Protein AF-K1SN91-F1 (afdb_monomer_lite)

Radius of gyration: 32.31 Å; chains: 1; bounding box: 59×50×78 Å

Secondary structure (DSSP, 8-state):
--TTHHHHHHHHTT-S----TTS-S-PPPHHHHHHHHHHHHHHH--SHHHHHHHHHHHHHHHHHHHHHHHHHHHTS-SS-TT-TT------TT--HHHHHHHHHHHT--HHHHT-SGGGTTTT---HHHHHHHHHS-HHHHHHHIIIIIS---HHHHHHHTT--HHHHH-

Foldseek 3Di:
DPPPPVVVVLVVVVQADPDDPPDDDDDDDSVRRVVSSLVVLVVPDDDPVSVVVSVVVVVVVVVVVVVVVVVVVVPDDPDDPPCPDPPPDQDPPHALVNVQVVCVVVVNCQCVVQLDLQSVLVVDPDPVSSVVSNPDDSVVSLLCSCCPRRVDDLCRSCVVVVHDSVVSVD

Structure (mmCIF, N/CA/C/O backbone):
data_AF-K1SN91-F1
#
_entry.id   AF-K1SN91-F1
#
loop_
_atom_site.group_PDB
_atom_site.id
_atom_site.type_symbol
_atom_site.label_atom_id
_atom_site.label_alt_id
_atom_site.label_comp_id
_atom_site.label_asym_id
_atom_site.label_entity_id
_atom_site.label_seq_id
_atom_site.pdbx_PDB_ins_code
_atom_site.Cartn_x
_atom_site.Cartn_y
_atom_site.Cartn_z
_atom_site.occupancy
_atom_site.B_iso_or_equiv
_atom_site.auth_seq_id
_atom_site.auth_comp_id
_atom_site.auth_asym_id
_atom_site.auth_atom_id
_atom_site.pdbx_PDB_model_num
ATOM 1 N N . MET A 1 1 ? -24.698 15.654 17.262 1.00 47.81 1 MET A N 1
ATOM 2 C CA . MET A 1 1 ? -24.365 16.584 18.360 1.00 47.81 1 MET A CA 1
ATOM 3 C C . MET A 1 1 ? -22.860 16.800 18.407 1.00 47.81 1 MET A C 1
ATOM 5 O O . MET A 1 1 ? -22.128 15.836 18.195 1.00 47.81 1 MET A O 1
ATOM 9 N N . PRO A 1 2 ? -22.393 18.034 18.638 1.00 61.84 2 PRO A N 1
ATOM 10 C CA . PRO A 1 2 ? -20.994 18.330 18.920 1.00 61.84 2 PRO A CA 1
ATOM 11 C C . PRO A 1 2 ? -20.442 17.502 20.088 1.00 61.84 2 PRO A C 1
ATOM 13 O O . PRO A 1 2 ? -21.134 17.185 21.056 1.00 61.84 2 PRO A O 1
ATOM 16 N N . LYS A 1 3 ? -19.169 17.121 19.981 1.00 65.31 3 LYS A N 1
ATOM 17 C CA . LYS A 1 3 ? -18.479 16.285 20.969 1.00 65.31 3 LYS A CA 1
ATOM 18 C C . LYS A 1 3 ? -18.480 16.996 22.336 1.00 65.31 3 LYS A C 1
ATOM 20 O O . LYS A 1 3 ? -18.028 18.133 22.427 1.00 65.31 3 LYS A O 1
ATOM 25 N N . TYR A 1 4 ? -18.949 16.312 23.384 1.00 69.50 4 TYR A N 1
ATOM 26 C CA . TYR A 1 4 ? -18.938 16.770 24.787 1.00 69.50 4 TYR A CA 1
ATOM 27 C C . TYR A 1 4 ? -19.899 17.915 25.174 1.00 69.50 4 TYR A C 1
ATOM 29 O O . TYR A 1 4 ? -19.669 18.578 26.187 1.00 69.50 4 TYR A O 1
ATOM 37 N N . GLU A 1 5 ? -20.992 18.154 24.445 1.00 75.62 5 GLU A N 1
ATOM 38 C CA . GLU A 1 5 ? -21.991 19.161 24.859 1.00 75.62 5 GLU A CA 1
ATOM 39 C C . GLU A 1 5 ? -22.615 18.891 26.232 1.00 75.62 5 GLU A C 1
ATOM 41 O O . GLU A 1 5 ? -22.854 19.828 26.993 1.00 75.62 5 GLU A O 1
ATOM 46 N N . GLU A 1 6 ? -22.791 17.624 26.601 1.00 75.50 6 GLU A N 1
ATOM 47 C CA . GLU A 1 6 ? -23.278 17.234 27.928 1.00 75.50 6 GLU A CA 1
ATOM 48 C C . GLU A 1 6 ? -22.402 17.755 29.075 1.00 75.50 6 GLU A C 1
ATOM 50 O O . GLU A 1 6 ? -22.922 18.147 30.111 1.00 75.50 6 GLU A O 1
ATOM 55 N N . LEU A 1 7 ? -21.083 17.882 28.878 1.00 74.69 7 LEU A N 1
ATOM 56 C CA . LEU A 1 7 ? -20.188 18.442 29.896 1.00 74.69 7 LEU A CA 1
ATOM 57 C C . LEU A 1 7 ? -20.434 19.937 30.130 1.00 74.69 7 LEU A C 1
ATOM 59 O O . LEU A 1 7 ? -20.126 20.446 31.208 1.00 74.69 7 LEU A O 1
ATOM 63 N N . LYS A 1 8 ? -20.969 20.656 29.133 1.00 77.31 8 LYS A N 1
ATOM 64 C CA . LYS A 1 8 ? -21.402 22.049 29.304 1.00 77.31 8 LYS A CA 1
ATOM 65 C C . LYS A 1 8 ? -22.712 22.109 30.090 1.00 77.31 8 LYS A C 1
ATOM 67 O O . LYS A 1 8 ? -22.863 22.990 30.929 1.00 77.31 8 LYS A O 1
ATOM 72 N N . ALA A 1 9 ? -23.632 21.173 29.846 1.00 77.94 9 ALA A N 1
ATOM 73 C CA . ALA A 1 9 ? -24.880 21.062 30.601 1.00 77.94 9 ALA A CA 1
ATOM 74 C C . ALA A 1 9 ? -24.624 20.693 32.073 1.00 77.94 9 ALA A C 1
ATOM 76 O O . ALA A 1 9 ? -25.133 21.368 32.963 1.00 77.94 9 ALA A O 1
ATOM 77 N N . PHE A 1 10 ? -23.749 19.716 32.334 1.00 80.25 10 PHE A N 1
ATOM 78 C CA . PHE A 1 10 ? -23.357 19.326 33.690 1.00 80.25 10 PHE A CA 1
ATOM 79 C C . PHE A 1 10 ? -22.648 20.453 34.453 1.00 80.25 10 PHE A C 1
ATOM 81 O O . PHE A 1 10 ? -22.884 20.621 35.647 1.00 80.25 10 PHE A O 1
ATOM 88 N N . ARG A 1 11 ? -21.835 21.275 33.772 1.00 78.56 11 ARG A N 1
ATOM 89 C CA . ARG A 1 11 ? -21.249 22.485 34.374 1.00 78.56 11 ARG A CA 1
ATOM 90 C C . ARG A 1 11 ? -22.304 23.527 34.740 1.00 78.56 11 ARG A C 1
ATOM 92 O O . ARG A 1 11 ? -22.287 24.019 35.858 1.00 78.56 11 ARG A O 1
ATOM 99 N N . LYS A 1 12 ? -23.273 23.800 33.858 1.00 78.94 12 LYS A N 1
ATOM 100 C CA . LYS A 1 12 ? -24.391 24.719 34.160 1.00 78.94 12 LYS A CA 1
ATOM 101 C C . LYS A 1 12 ? -25.235 24.272 35.358 1.00 78.94 12 LYS A C 1
ATOM 103 O O . LYS A 1 12 ? -25.822 25.111 36.027 1.00 78.94 12 LYS A O 1
ATOM 108 N N . GLN A 1 13 ? -25.308 22.967 35.603 1.00 75.06 13 GLN A N 1
ATOM 109 C CA . GLN A 1 13 ? -26.038 22.366 36.721 1.00 75.06 13 GLN A CA 1
ATOM 110 C C . GLN A 1 13 ? -25.167 22.170 37.979 1.00 75.06 13 GLN A C 1
ATOM 112 O O . GLN A 1 13 ? -25.615 21.533 38.924 1.00 75.06 13 GLN A O 1
ATOM 117 N N . ASN A 1 14 ? -23.934 22.698 38.015 1.00 77.06 14 ASN A N 1
ATOM 118 C CA . ASN A 1 14 ? -22.977 22.550 39.125 1.00 77.06 14 ASN A CA 1
ATOM 119 C C . ASN A 1 14 ? -22.635 21.089 39.496 1.00 77.06 14 ASN A C 1
ATOM 121 O O . ASN A 1 14 ? -22.180 20.801 40.602 1.00 77.06 14 ASN A O 1
ATOM 125 N N . LEU A 1 15 ? -22.809 20.151 38.561 1.00 75.00 15 LEU A N 1
ATOM 126 C CA . LEU A 1 15 ? -22.544 18.724 38.777 1.00 75.00 15 LEU A CA 1
ATOM 127 C C . LEU A 1 15 ? -21.059 18.377 38.650 1.00 75.00 15 LEU A C 1
ATOM 129 O O . LEU A 1 15 ? -20.622 17.344 39.148 1.00 75.00 15 LEU A O 1
ATOM 133 N N . ILE A 1 16 ? -20.256 19.238 38.027 1.00 75.75 16 ILE A N 1
ATOM 134 C CA . ILE A 1 16 ? -18.813 19.050 37.838 1.00 75.75 16 ILE A CA 1
ATOM 135 C C . ILE A 1 16 ? -18.095 20.261 38.442 1.00 75.75 16 ILE A C 1
ATOM 137 O O . ILE A 1 16 ? -18.557 21.380 38.221 1.00 75.75 16 ILE A O 1
ATOM 141 N N . PRO A 1 17 ? -16.982 20.077 39.178 1.00 69.06 17 PRO A N 1
ATOM 142 C CA . PRO A 1 17 ? -16.182 21.198 39.659 1.00 69.06 17 PRO A CA 1
ATOM 143 C C . PRO A 1 17 ? -15.699 22.066 38.489 1.00 69.06 17 PRO A C 1
ATOM 145 O O . PRO A 1 17 ? -15.159 21.543 37.510 1.00 69.06 17 PRO A O 1
ATOM 148 N N . GLU A 1 18 ? -15.860 23.387 38.585 1.00 61.75 18 GLU A N 1
ATOM 149 C CA . GLU A 1 18 ? -15.156 24.309 37.694 1.00 61.75 18 GLU A CA 1
ATOM 150 C C . GLU A 1 18 ? -13.677 24.310 38.084 1.00 61.75 18 GLU A C 1
ATOM 152 O O . GLU A 1 18 ? -13.265 24.945 39.052 1.00 61.75 18 GLU A O 1
ATOM 157 N N . TYR A 1 19 ? -12.864 23.555 37.346 1.00 56.38 19 TYR A N 1
ATOM 158 C CA . TYR A 1 19 ? -11.421 23.741 37.398 1.00 56.38 19 TYR A CA 1
ATOM 159 C C . TYR A 1 19 ? -11.107 25.072 36.711 1.00 56.38 19 TYR A C 1
ATOM 161 O O . TYR A 1 19 ? -11.210 25.186 35.490 1.00 56.38 19 TYR A O 1
ATOM 169 N N . ASN A 1 20 ? -10.769 26.086 37.506 1.00 49.50 20 ASN A N 1
ATOM 170 C CA . ASN A 1 20 ? -10.165 27.310 36.999 1.00 49.50 20 ASN A CA 1
ATOM 171 C C . ASN A 1 20 ? -8.761 26.965 36.489 1.00 49.50 20 ASN A C 1
ATOM 173 O O . ASN A 1 20 ? -7.942 26.453 37.250 1.00 49.50 20 ASN A O 1
ATOM 177 N N . ASP A 1 21 ? -8.480 27.272 35.222 1.00 49.91 21 ASP A N 1
ATOM 178 C CA . ASP A 1 21 ? -7.223 26.983 34.504 1.00 49.91 21 ASP A CA 1
ATOM 179 C C . ASP A 1 21 ? -5.944 27.578 35.147 1.00 49.91 21 ASP A C 1
ATOM 181 O O . ASP A 1 21 ? -4.856 27.463 34.586 1.00 49.91 21 ASP A O 1
ATOM 185 N N . SER A 1 22 ? -6.030 28.241 36.306 1.00 47.06 22 SER A N 1
ATOM 186 C CA . SER A 1 22 ? -4.946 29.054 36.862 1.00 47.06 22 SER A CA 1
ATOM 187 C C . SER A 1 22 ? -4.186 28.463 38.052 1.00 47.06 22 SER A C 1
ATOM 189 O O . SER A 1 22 ? -3.159 29.032 38.415 1.00 47.06 22 SER A O 1
ATOM 191 N N . SER A 1 23 ? -4.604 27.349 38.665 1.00 48.56 23 SER A N 1
ATOM 192 C CA . SER A 1 23 ? -3.809 26.720 39.733 1.00 48.56 23 SER A CA 1
ATOM 193 C C . SER A 1 23 ? -4.327 25.334 40.118 1.00 48.56 23 SER A C 1
ATOM 195 O O . SER A 1 23 ? -5.512 25.170 40.395 1.00 48.56 23 SER A O 1
ATOM 197 N N . SER A 1 24 ? -3.399 24.386 40.256 1.00 41.19 24 SER A N 1
ATOM 198 C CA . SER A 1 24 ? -3.520 23.042 40.841 1.00 41.19 24 SER A CA 1
ATOM 199 C C . SER A 1 24 ? -3.699 21.854 39.891 1.00 41.19 24 SER A C 1
ATOM 201 O O . SER A 1 24 ? -4.314 21.889 38.829 1.00 41.19 24 SER A O 1
ATOM 203 N N . GLU A 1 25 ? -3.025 20.798 40.318 1.00 48.88 25 GLU A N 1
ATOM 204 C CA . GLU A 1 25 ? -2.638 19.601 39.605 1.00 48.88 25 GLU A CA 1
ATOM 205 C C . GLU A 1 25 ? -3.844 18.741 39.199 1.00 48.88 25 GLU A C 1
ATOM 207 O O . GLU A 1 25 ? -4.758 18.495 39.984 1.00 48.88 25 GLU A O 1
ATOM 212 N N . LYS A 1 26 ? -3.772 18.214 37.969 1.00 57.03 26 LYS A N 1
ATOM 213 C CA . LYS A 1 26 ? -4.647 17.182 37.387 1.00 57.03 26 LYS A CA 1
ATOM 214 C C . LYS A 1 26 ? -6.052 17.662 36.982 1.00 57.03 26 LYS A C 1
ATOM 216 O O . LYS A 1 26 ? -7.036 17.522 37.700 1.00 57.03 26 LYS A O 1
ATOM 221 N N . THR A 1 27 ? -6.158 18.133 35.742 1.00 66.44 27 THR A N 1
ATOM 222 C CA . THR A 1 27 ? -7.441 18.269 35.042 1.00 66.44 27 THR A CA 1
ATOM 223 C C . THR A 1 27 ? -8.122 16.895 34.950 1.00 66.44 27 THR A C 1
ATOM 225 O O . THR A 1 27 ? -7.550 15.946 34.410 1.00 66.44 27 THR A O 1
ATOM 228 N N . MET A 1 28 ? -9.332 16.752 35.508 1.00 68.62 28 MET A N 1
ATOM 229 C CA . MET A 1 28 ? -10.086 15.489 35.430 1.00 68.62 28 MET A CA 1
ATOM 230 C C . MET A 1 28 ? -10.320 15.092 33.970 1.00 68.62 28 MET A C 1
ATOM 232 O O . MET A 1 28 ? -10.726 15.915 33.141 1.00 68.62 28 MET A O 1
ATOM 236 N N . LEU A 1 29 ? -10.129 13.809 33.652 1.00 79.75 29 LEU A N 1
ATOM 237 C CA . LEU A 1 29 ? -10.450 13.298 32.323 1.00 79.75 29 LEU A CA 1
ATOM 238 C C . LEU A 1 29 ? -11.956 13.441 32.070 1.00 79.75 29 LEU A C 1
ATOM 240 O O . LEU A 1 29 ? -12.778 13.213 32.957 1.00 79.75 29 LEU A O 1
ATOM 244 N N . HIS A 1 30 ? -12.356 13.738 30.830 1.00 79.94 30 HIS A N 1
ATOM 245 C CA . HIS A 1 30 ? -13.775 13.882 30.468 1.00 79.94 30 HIS A CA 1
ATOM 246 C C . HIS A 1 30 ? -14.638 12.665 30.845 1.00 79.94 30 HIS A C 1
ATOM 248 O O . HIS A 1 30 ? -15.826 12.818 31.117 1.00 79.94 30 HIS A O 1
ATOM 254 N N . ARG A 1 31 ? -14.052 11.461 30.885 1.00 79.88 31 ARG A N 1
ATOM 255 C CA . ARG A 1 31 ? -14.726 10.239 31.345 1.00 79.88 31 ARG A CA 1
ATOM 256 C C . ARG A 1 31 ? -15.023 10.272 32.845 1.00 79.88 31 ARG A C 1
ATOM 258 O O . ARG A 1 31 ? -16.128 9.925 33.244 1.00 79.88 31 ARG A O 1
ATOM 265 N N . GLU A 1 32 ? -14.054 10.692 33.648 1.00 80.81 32 GLU A N 1
ATOM 266 C CA . GLU A 1 32 ? -14.180 10.783 35.106 1.00 80.81 32 GLU A CA 1
ATOM 267 C C . GLU A 1 32 ? -15.168 11.886 35.488 1.00 80.81 32 GLU A C 1
ATOM 269 O O . GLU A 1 32 ? -16.037 11.673 36.326 1.00 80.81 32 GLU A O 1
ATOM 274 N N . ALA A 1 33 ? -15.108 13.029 34.799 1.00 81.75 33 ALA A N 1
ATOM 275 C CA . ALA A 1 33 ? -16.047 14.129 34.995 1.00 81.75 33 ALA A CA 1
ATOM 276 C C . ALA A 1 33 ? -17.501 13.730 34.670 1.00 81.75 33 ALA A C 1
ATOM 278 O O . ALA A 1 33 ? -18.420 14.126 35.383 1.00 81.75 33 ALA A O 1
ATOM 279 N N . ARG A 1 34 ? -17.721 12.911 33.627 1.00 81.62 34 ARG A N 1
ATOM 280 C CA . ARG A 1 34 ? -19.047 12.345 33.310 1.00 81.62 34 ARG A CA 1
ATOM 281 C C . ARG A 1 34 ? -19.531 11.375 34.386 1.00 81.62 34 ARG A C 1
ATOM 283 O O . ARG A 1 34 ? -20.670 11.494 34.814 1.00 81.62 34 ARG A O 1
ATOM 290 N N . ALA A 1 35 ? -18.678 10.449 34.827 1.00 83.75 35 ALA A N 1
ATOM 291 C CA . ALA A 1 35 ? -19.037 9.484 35.868 1.00 83.75 35 ALA A CA 1
ATOM 292 C C . ALA A 1 35 ? -19.404 10.186 37.186 1.00 83.75 35 ALA A C 1
ATOM 294 O O . ALA A 1 35 ? -20.411 9.856 37.803 1.00 83.75 35 ALA A O 1
ATOM 295 N N . LEU A 1 36 ? -18.639 11.215 37.564 1.00 84.25 36 LEU A N 1
ATOM 296 C CA . LEU A 1 36 ? -18.916 12.033 38.742 1.00 84.25 36 LEU A CA 1
ATOM 297 C C . LEU A 1 36 ? -20.254 12.781 38.627 1.00 84.25 36 LEU A C 1
ATOM 299 O O . LEU A 1 36 ? -21.014 12.826 39.590 1.00 84.25 36 LEU A O 1
ATOM 303 N N . ALA A 1 37 ? -20.546 13.367 37.462 1.00 84.44 37 ALA A N 1
ATOM 304 C CA . ALA A 1 37 ? -21.798 14.088 37.240 1.00 84.44 37 ALA A CA 1
ATOM 305 C C . ALA A 1 37 ? -23.024 13.171 37.356 1.00 84.44 37 ALA A C 1
ATOM 307 O O . ALA A 1 37 ? -24.023 13.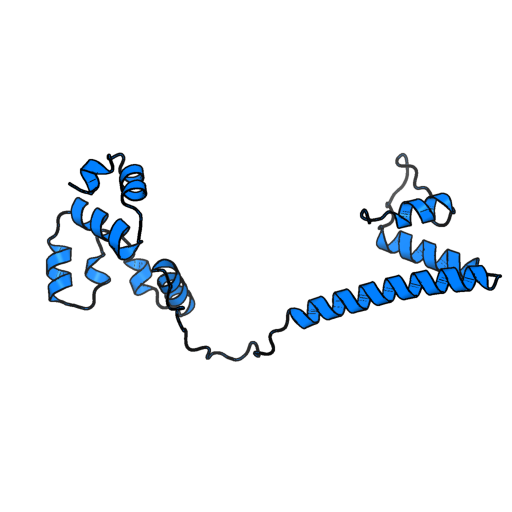570 37.945 1.00 84.44 37 ALA A O 1
ATOM 308 N N . ILE A 1 38 ? -22.934 11.945 36.831 1.00 84.94 38 ILE A N 1
ATOM 309 C CA . ILE A 1 38 ? -24.012 10.950 36.909 1.00 84.94 38 ILE A CA 1
ATOM 310 C C . ILE A 1 38 ? -24.206 10.476 38.354 1.00 84.94 38 ILE A C 1
ATOM 312 O O . ILE A 1 38 ? -25.330 10.512 38.840 1.00 84.94 38 ILE A O 1
ATOM 316 N N . SER A 1 39 ? -23.121 10.168 39.077 1.00 85.50 39 SER A N 1
ATOM 317 C CA . SER A 1 39 ? -23.178 9.822 40.511 1.00 85.50 39 SER A CA 1
ATOM 318 C C . SER A 1 39 ? -23.853 10.921 41.338 1.00 85.50 39 SER A C 1
ATOM 320 O O . SER A 1 39 ? -24.678 10.648 42.201 1.00 85.50 39 SER A O 1
ATOM 322 N N . ARG A 1 40 ? -23.550 12.193 41.051 1.00 85.31 40 ARG A N 1
ATOM 323 C CA . ARG A 1 40 ? -24.178 13.329 41.742 1.00 85.31 40 ARG A CA 1
ATOM 324 C C . ARG A 1 40 ? -25.649 13.502 41.382 1.00 85.31 40 ARG A C 1
ATOM 326 O O . ARG A 1 40 ? -26.432 13.850 42.259 1.00 85.31 40 ARG A O 1
ATOM 333 N N . LEU A 1 41 ? -26.025 13.267 40.123 1.00 84.50 41 LEU A N 1
ATOM 334 C CA . LEU A 1 41 ? -27.428 13.276 39.702 1.00 84.50 41 LEU A CA 1
ATOM 335 C C . LEU A 1 41 ? -28.230 12.198 40.439 1.00 84.50 41 LEU A C 1
ATOM 337 O O . LEU A 1 41 ? -29.314 12.498 40.932 1.00 84.50 41 LEU A O 1
ATOM 341 N N . GLU A 1 42 ? -27.671 10.996 40.580 1.00 84.94 42 GLU A N 1
ATOM 342 C CA . GLU A 1 42 ? -28.261 9.893 41.348 1.00 84.94 42 GLU A CA 1
ATOM 343 C C . GLU A 1 42 ? -28.418 10.240 42.830 1.00 84.94 42 GLU A C 1
ATOM 345 O O . GLU A 1 42 ? -29.491 10.059 43.396 1.00 84.94 42 GLU A O 1
ATOM 350 N N . GLU A 1 43 ? -27.373 10.793 43.450 1.00 83.94 43 GLU A N 1
ATOM 351 C CA . GLU A 1 43 ? -27.398 11.215 44.855 1.00 83.94 43 GLU A CA 1
ATOM 352 C C . GLU A 1 43 ? -28.370 12.382 45.116 1.00 83.94 43 GLU A C 1
ATOM 354 O O . GLU A 1 43 ? -28.925 12.496 46.213 1.00 83.94 43 GLU A O 1
ATOM 359 N N . SER A 1 44 ? -28.580 13.263 44.130 1.00 81.69 44 SER A N 1
ATOM 360 C CA . SER A 1 44 ? -29.501 14.401 44.246 1.00 81.69 44 SER A CA 1
ATOM 361 C C . SER A 1 44 ? -30.959 14.067 43.941 1.00 81.69 44 SER A C 1
ATOM 363 O O . SER A 1 44 ? -31.831 14.834 44.346 1.00 81.69 44 SER A O 1
ATOM 365 N N . ALA A 1 45 ? -31.231 12.955 43.251 1.00 83.44 45 ALA A N 1
ATOM 366 C CA . ALA A 1 45 ? -32.576 12.606 42.815 1.00 83.44 45 ALA A CA 1
ATOM 367 C C . ALA A 1 45 ? -33.477 12.292 44.020 1.00 83.44 45 ALA A C 1
ATOM 369 O O . ALA A 1 45 ? -33.226 11.370 44.799 1.00 83.44 45 ALA A O 1
ATOM 370 N N . ARG A 1 46 ? -34.543 13.078 44.184 1.00 82.31 46 ARG A N 1
ATOM 371 C CA . ARG A 1 46 ? -35.566 12.904 45.230 1.00 82.31 46 ARG A CA 1
ATOM 372 C C . ARG A 1 46 ? -36.989 12.882 44.682 1.00 82.31 46 ARG A C 1
ATOM 374 O O . ARG A 1 46 ? -37.900 12.511 45.418 1.00 82.31 46 ARG A O 1
ATOM 381 N N . THR A 1 47 ? -37.184 13.266 43.424 1.00 87.44 47 THR A N 1
ATOM 382 C CA . THR A 1 47 ? -38.486 13.311 42.745 1.00 87.44 47 THR A CA 1
ATOM 383 C C . THR A 1 47 ? -38.555 12.313 41.588 1.00 87.44 47 THR A C 1
ATOM 385 O O . THR A 1 47 ? -37.534 11.946 41.008 1.00 87.44 47 THR A O 1
ATOM 388 N N . GLU A 1 48 ? -39.763 11.874 41.222 1.00 85.56 48 GLU A N 1
ATOM 389 C CA . GLU A 1 48 ? -39.973 10.929 40.110 1.00 85.56 48 GLU A CA 1
ATOM 390 C C . GLU A 1 48 ? -39.433 11.467 38.772 1.00 85.56 48 GLU A C 1
ATOM 392 O O . GLU A 1 48 ? -38.871 10.712 37.978 1.00 85.56 48 GLU A O 1
ATOM 397 N N . GLU A 1 49 ? -39.526 12.781 38.547 1.00 83.81 49 GLU A N 1
ATOM 398 C CA . GLU A 1 49 ? -38.990 13.441 37.350 1.00 83.81 49 GLU A CA 1
ATOM 399 C C . GLU A 1 49 ? -37.453 13.397 37.297 1.00 83.81 49 GLU A C 1
ATOM 401 O O . GLU A 1 49 ? -36.865 13.163 36.238 1.00 83.81 49 GLU A O 1
ATOM 406 N N . GLU A 1 50 ? -36.784 13.569 38.440 1.00 82.38 50 GLU A N 1
ATOM 407 C CA . GLU A 1 50 ? -35.324 13.461 38.537 1.00 82.38 50 GLU A CA 1
ATOM 408 C C . GLU A 1 50 ? -34.854 12.024 38.295 1.00 82.38 50 GLU A C 1
ATOM 410 O O . GLU A 1 50 ? -33.872 11.817 37.579 1.00 82.38 50 GLU A O 1
ATOM 415 N N . PHE A 1 51 ? -35.585 11.026 38.804 1.00 84.06 51 PHE A N 1
ATOM 416 C CA . PHE A 1 51 ? -35.303 9.619 38.513 1.00 84.06 51 PHE A CA 1
ATOM 417 C C . PHE A 1 51 ? -35.473 9.292 37.026 1.00 84.06 51 PHE A C 1
ATOM 419 O O . PHE A 1 51 ? -34.615 8.622 36.451 1.00 84.06 51 PHE A O 1
ATOM 426 N N . ALA A 1 52 ? -36.515 9.809 36.368 1.00 86.75 52 ALA A N 1
ATOM 427 C CA . ALA A 1 52 ? -36.695 9.634 34.926 1.00 86.75 52 ALA A CA 1
ATOM 428 C C . ALA A 1 52 ? -35.528 10.241 34.121 1.00 86.75 52 ALA A C 1
ATOM 430 O O . ALA A 1 52 ? -35.059 9.652 33.143 1.00 86.75 52 ALA A O 1
ATOM 431 N N . ASN A 1 53 ? -35.006 11.391 34.559 1.00 86.12 53 ASN A N 1
ATOM 432 C CA . ASN A 1 53 ? -33.832 12.009 33.947 1.00 86.12 53 ASN A CA 1
ATOM 433 C C . ASN A 1 53 ? -32.575 11.138 34.120 1.00 86.12 53 ASN A C 1
ATOM 435 O O . ASN A 1 53 ? -31.860 10.911 33.142 1.00 86.12 53 ASN A O 1
ATOM 439 N N . VAL A 1 54 ? -32.332 10.599 35.321 1.00 86.25 54 VAL A N 1
ATOM 440 C CA . VAL A 1 54 ? -31.218 9.670 35.590 1.00 86.25 54 VAL A CA 1
ATOM 441 C C . VAL A 1 54 ? -31.296 8.435 34.686 1.00 86.25 54 VAL A C 1
ATOM 443 O O . VAL A 1 54 ? -30.305 8.099 34.038 1.00 86.25 54 VAL A O 1
ATOM 446 N N . ILE A 1 55 ? -32.473 7.810 34.567 1.00 86.81 55 ILE A N 1
ATOM 447 C CA . ILE A 1 55 ? -32.688 6.642 33.694 1.00 86.81 55 ILE A CA 1
ATOM 448 C C . ILE A 1 55 ? -32.339 6.985 32.240 1.00 86.81 55 ILE A C 1
ATOM 450 O O . ILE A 1 55 ? -31.564 6.273 31.609 1.00 86.81 55 ILE A O 1
ATOM 454 N N . SER A 1 56 ? -32.787 8.142 31.739 1.00 88.75 56 SER A N 1
ATOM 455 C CA . SER A 1 56 ? -32.488 8.568 30.364 1.00 88.75 56 SER A CA 1
ATOM 456 C C . SER A 1 56 ? -30.988 8.746 30.075 1.00 88.75 56 SER A C 1
ATOM 458 O O . SER A 1 56 ? -30.555 8.654 28.922 1.00 88.75 56 SER A O 1
ATOM 460 N N . TRP A 1 57 ? -30.180 9.042 31.099 1.00 86.31 57 TRP A N 1
ATOM 461 C CA . TRP A 1 57 ? -28.724 9.123 30.976 1.00 86.31 57 TRP A CA 1
ATOM 462 C C . TRP A 1 57 ? -28.076 7.743 30.949 1.00 86.31 57 TRP A C 1
ATOM 464 O O . TRP A 1 57 ? -27.138 7.542 30.174 1.00 86.31 57 TRP A O 1
ATOM 474 N N . TRP A 1 58 ? -28.585 6.807 31.748 1.00 87.62 58 TRP A N 1
ATOM 475 C CA . TRP A 1 58 ? -28.145 5.415 31.732 1.00 87.62 58 TRP A CA 1
ATOM 476 C C . TRP A 1 58 ? -28.460 4.727 30.409 1.00 87.62 58 TRP A C 1
ATOM 478 O O . TRP A 1 58 ? -27.544 4.157 29.820 1.00 87.62 58 TRP A O 1
ATOM 488 N N . ASP A 1 59 ? -29.674 4.893 29.881 1.00 90.38 59 ASP A N 1
ATOM 489 C CA . ASP A 1 59 ? -30.071 4.341 28.578 1.00 90.38 59 ASP A CA 1
ATOM 490 C C . ASP A 1 59 ? -29.121 4.816 27.466 1.00 90.38 59 ASP A C 1
ATOM 492 O O . ASP A 1 59 ? -28.591 4.027 26.688 1.00 90.38 59 ASP A O 1
ATOM 496 N N . LYS A 1 60 ? -28.776 6.112 27.455 1.00 87.12 60 LYS A N 1
ATOM 497 C CA . LYS A 1 60 ? -27.804 6.666 26.495 1.00 87.12 60 LYS A CA 1
ATOM 498 C C . LYS A 1 60 ? -26.400 6.083 26.647 1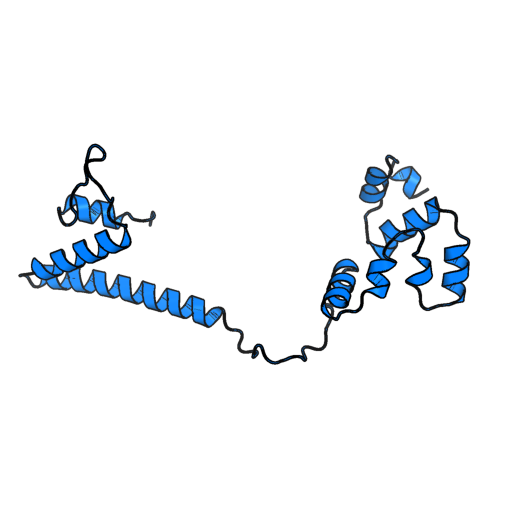.00 87.12 60 LYS A C 1
ATOM 500 O O . LYS A 1 60 ? -25.652 6.018 25.664 1.00 87.12 60 LYS A O 1
ATOM 505 N N . LEU A 1 61 ? -25.965 5.771 27.867 1.00 85.44 61 LEU A N 1
ATOM 506 C CA . LEU A 1 61 ? -24.663 5.142 28.088 1.00 85.44 61 LEU A CA 1
ATOM 507 C C . LEU A 1 61 ? -24.666 3.687 27.627 1.00 85.44 61 LEU A C 1
ATOM 509 O O . LEU A 1 61 ? -23.661 3.248 27.057 1.00 85.44 61 LEU A O 1
ATOM 513 N N . ASP A 1 62 ? -25.778 2.988 27.829 1.00 88.25 62 ASP A N 1
ATOM 514 C CA . ASP A 1 62 ? -25.948 1.602 27.416 1.00 88.25 62 ASP A CA 1
ATOM 515 C C . ASP A 1 62 ? -26.034 1.479 25.888 1.00 88.25 62 ASP A C 1
ATOM 517 O O . ASP A 1 62 ? -25.230 0.761 25.298 1.00 88.25 62 ASP A O 1
ATOM 521 N N . ASP A 1 63 ? -26.805 2.334 25.209 1.00 87.62 63 ASP A N 1
ATOM 522 C CA . ASP A 1 63 ? -26.823 2.436 23.737 1.00 87.62 63 ASP A CA 1
ATOM 523 C C . ASP A 1 63 ? -25.411 2.634 23.152 1.00 87.62 63 ASP A C 1
ATOM 525 O O . ASP A 1 63 ? -25.015 2.071 22.123 1.00 87.62 63 ASP A O 1
ATOM 529 N N . ASN A 1 64 ? -24.598 3.466 23.813 1.00 85.25 64 ASN A N 1
ATOM 530 C CA . ASN A 1 64 ? -23.217 3.715 23.409 1.00 85.25 64 ASN A CA 1
ATOM 531 C C . ASN A 1 64 ? -22.287 2.533 23.690 1.00 85.25 64 ASN A C 1
ATOM 533 O O . ASN A 1 64 ? -21.260 2.388 23.014 1.00 85.25 64 ASN A O 1
ATOM 537 N N . ARG A 1 65 ? -22.589 1.723 24.703 1.00 85.94 65 ARG A N 1
ATOM 538 C CA . ARG A 1 65 ? -21.892 0.473 24.983 1.00 85.94 65 ARG A CA 1
ATOM 539 C C . ARG A 1 65 ? -22.249 -0.565 23.922 1.00 85.94 65 ARG A C 1
ATOM 541 O O . ARG A 1 65 ? -21.324 -1.023 23.255 1.00 85.94 65 ARG A O 1
ATOM 548 N N . GLU A 1 66 ? -23.530 -0.817 23.676 1.00 84.69 66 GLU A N 1
ATOM 549 C CA . GLU A 1 66 ? -23.999 -1.753 22.649 1.00 84.69 66 GLU A CA 1
ATOM 550 C C . GLU A 1 66 ? -23.468 -1.388 21.261 1.00 84.69 66 GLU A C 1
ATOM 552 O O . GLU A 1 66 ? -23.003 -2.238 20.506 1.00 84.69 66 GLU A O 1
ATOM 557 N N . ARG A 1 67 ? -23.457 -0.098 20.904 1.00 82.69 67 ARG A N 1
ATOM 558 C CA . ARG A 1 67 ? -22.874 0.356 19.635 1.00 82.69 67 ARG A CA 1
ATOM 559 C C . ARG A 1 67 ? -21.382 0.026 19.538 1.00 82.69 67 ARG A C 1
ATOM 561 O O . ARG A 1 67 ? -20.919 -0.354 18.466 1.00 82.69 67 ARG A O 1
ATOM 568 N N . ARG A 1 68 ? -20.609 0.210 20.616 1.00 80.94 68 ARG A N 1
ATOM 569 C CA . ARG A 1 68 ? -19.179 -0.147 20.623 1.00 80.94 68 ARG A CA 1
ATOM 570 C C . ARG A 1 68 ? -18.998 -1.652 20.486 1.00 80.94 68 ARG A C 1
ATOM 572 O O . ARG A 1 68 ? -18.170 -2.064 19.685 1.00 80.94 68 ARG A O 1
ATOM 579 N N . GLU A 1 69 ? -19.782 -2.435 21.219 1.00 79.25 69 GLU A N 1
ATOM 580 C CA . GLU A 1 69 ? -19.766 -3.899 21.148 1.00 79.25 69 GLU A CA 1
ATOM 581 C C . GLU A 1 69 ? -20.090 -4.372 19.724 1.00 79.25 69 GLU A C 1
ATOM 583 O O . GLU A 1 69 ? -19.268 -5.061 19.127 1.00 79.25 69 GLU A O 1
ATOM 588 N N . ARG A 1 70 ? -21.146 -3.843 19.090 1.00 78.00 70 ARG A N 1
ATOM 589 C CA . ARG A 1 70 ? -21.457 -4.122 17.677 1.00 78.00 70 ARG A CA 1
ATOM 590 C C . ARG A 1 70 ? -20.329 -3.761 16.715 1.00 78.00 70 ARG A C 1
ATOM 592 O O . ARG A 1 70 ? -20.057 -4.521 15.799 1.00 78.00 70 ARG A O 1
ATOM 599 N N . TYR A 1 71 ? -19.644 -2.628 16.885 1.00 70.38 71 TYR A N 1
ATOM 600 C CA . TYR A 1 71 ? -18.496 -2.298 16.025 1.00 70.38 71 TYR A CA 1
ATOM 601 C C . TYR A 1 71 ? -17.309 -3.250 16.221 1.00 70.38 71 TYR A C 1
ATOM 603 O O . TYR A 1 71 ? -16.555 -3.480 15.277 1.00 70.38 71 TYR A O 1
ATOM 611 N N . HIS A 1 72 ? -17.141 -3.805 17.421 1.00 67.50 72 HIS A N 1
ATOM 612 C CA . HIS A 1 72 ? -16.135 -4.830 17.687 1.00 67.50 72 HIS A CA 1
ATOM 613 C C . HIS A 1 72 ? -16.549 -6.209 17.153 1.00 67.50 72 HIS A C 1
ATOM 615 O O . HIS A 1 72 ? -15.684 -6.971 16.728 1.00 67.50 72 HIS A O 1
ATOM 621 N N . GLU A 1 73 ? -17.847 -6.506 17.109 1.00 61.44 73 GLU A N 1
ATOM 622 C CA . GLU A 1 73 ? -18.403 -7.721 16.503 1.00 61.44 73 GLU A CA 1
ATOM 623 C C . GLU A 1 73 ? -18.364 -7.673 14.969 1.00 61.44 73 GLU A C 1
ATOM 625 O O . GLU A 1 73 ? -17.908 -8.624 14.346 1.00 61.44 73 GLU A O 1
ATOM 630 N N . ILE A 1 74 ? -18.719 -6.539 14.352 1.00 57.97 74 ILE A N 1
ATOM 631 C CA . ILE A 1 74 ? -18.672 -6.328 12.890 1.00 57.97 74 ILE A CA 1
ATOM 632 C C . ILE A 1 74 ? -17.232 -6.420 12.343 1.00 57.97 74 ILE A C 1
ATOM 634 O O . ILE A 1 74 ? -17.029 -6.671 11.157 1.00 57.97 74 ILE A O 1
ATOM 638 N N . GLY A 1 75 ? -16.218 -6.236 13.196 1.00 54.47 75 GLY A N 1
ATOM 639 C CA . GLY A 1 75 ? -14.804 -6.348 12.831 1.00 54.47 75 GLY A CA 1
ATOM 640 C C . GLY A 1 75 ? -14.221 -7.766 12.878 1.00 54.47 75 GLY A C 1
ATOM 641 O O . GLY A 1 75 ? -13.086 -7.953 12.439 1.00 54.47 75 GLY A O 1
ATOM 642 N N . ARG A 1 76 ? -14.947 -8.765 13.400 1.00 53.59 76 ARG A N 1
ATOM 643 C CA . ARG A 1 76 ? -14.557 -10.178 13.286 1.00 53.59 76 ARG A CA 1
ATOM 644 C C . ARG A 1 76 ? -15.279 -10.771 12.084 1.00 53.59 76 ARG A C 1
ATOM 646 O O . ARG A 1 76 ? -16.480 -11.006 12.140 1.00 53.59 76 ARG A O 1
ATOM 653 N N . SER A 1 77 ? -14.548 -11.008 10.997 1.00 56.19 77 SER A N 1
ATOM 654 C CA . SER A 1 77 ? -15.068 -11.800 9.883 1.00 56.19 77 SER A CA 1
ATOM 655 C C . SER A 1 77 ? -15.555 -13.158 10.391 1.00 56.19 77 SER A C 1
ATOM 657 O O . SER A 1 77 ? -14.891 -13.776 11.221 1.00 56.19 77 SER A O 1
ATOM 659 N N . GLU A 1 78 ? -16.673 -13.653 9.854 1.00 58.06 78 GLU A N 1
ATOM 660 C CA . GLU A 1 78 ? -17.125 -15.040 10.073 1.00 58.06 78 GLU A CA 1
ATOM 661 C C . GLU A 1 78 ? -16.058 -16.064 9.659 1.00 58.06 78 GLU A C 1
ATOM 663 O O . GLU A 1 78 ? -16.048 -17.192 10.144 1.00 58.06 78 GLU A O 1
ATOM 668 N N . VAL A 1 79 ? -15.146 -15.652 8.774 1.00 56.56 79 VAL A N 1
ATOM 669 C CA . VAL A 1 79 ? -13.992 -16.430 8.334 1.00 56.56 79 VAL A CA 1
ATOM 670 C C . VAL A 1 79 ? -12.963 -16.486 9.470 1.00 56.56 79 VAL A C 1
ATOM 672 O O . VAL A 1 79 ? -12.418 -15.438 9.839 1.00 56.56 79 VAL A O 1
ATOM 675 N N . PRO A 1 80 ? -12.679 -17.677 10.031 1.00 59.19 80 PRO A N 1
ATOM 676 C CA . PRO A 1 80 ? -11.666 -17.839 11.063 1.00 59.19 80 PRO A CA 1
ATOM 677 C C . PRO A 1 80 ? -10.289 -17.407 10.554 1.00 59.19 80 PRO A C 1
ATOM 679 O O . PRO A 1 80 ? -9.892 -17.763 9.446 1.00 59.19 80 PRO A O 1
ATOM 682 N N . LEU A 1 81 ? -9.525 -16.713 11.404 1.00 54.06 81 LEU A N 1
ATOM 683 C CA . LEU A 1 81 ? -8.146 -16.280 11.126 1.00 54.06 81 LEU A CA 1
ATOM 684 C C . LEU A 1 81 ? -7.208 -17.452 10.762 1.00 54.06 81 LEU A C 1
ATOM 686 O O . LEU A 1 81 ? -6.145 -17.246 10.188 1.00 54.06 81 LEU A O 1
ATOM 690 N N . GLU A 1 82 ? -7.603 -18.679 11.113 1.00 52.44 82 GLU A N 1
ATOM 691 C CA . GLU A 1 82 ? -6.850 -19.910 10.877 1.00 52.44 82 GLU A CA 1
ATOM 692 C C . GLU A 1 82 ? -7.059 -20.525 9.487 1.00 52.44 82 GLU A C 1
ATOM 694 O O . GLU A 1 82 ? -6.393 -21.512 9.167 1.00 52.44 82 GLU A O 1
ATOM 699 N N . TRP A 1 83 ? -7.914 -19.954 8.629 1.00 49.91 83 TRP A N 1
ATOM 700 C CA . TRP A 1 83 ? -8.038 -20.411 7.244 1.00 49.91 83 TRP A CA 1
ATOM 701 C C . TRP A 1 83 ? -6.822 -19.969 6.419 1.00 49.91 83 TRP A C 1
ATOM 703 O O . TRP A 1 83 ? -6.866 -19.037 5.622 1.00 49.91 83 TRP A O 1
ATOM 713 N N . HIS A 1 84 ? -5.721 -20.697 6.585 1.00 48.16 84 HIS A N 1
ATOM 714 C CA . HIS A 1 84 ? -4.495 -20.640 5.784 1.00 48.16 84 HIS A CA 1
ATOM 715 C C . HIS A 1 84 ? -4.718 -21.103 4.323 1.00 48.16 84 HIS A C 1
ATOM 717 O O . HIS A 1 84 ? -3.832 -21.688 3.713 1.00 48.16 84 HIS A O 1
ATOM 723 N N . THR A 1 85 ? -5.914 -20.921 3.763 1.00 51.12 85 THR A N 1
ATOM 724 C CA . THR A 1 85 ? -6.333 -21.465 2.461 1.00 51.12 85 THR A CA 1
ATOM 725 C C . THR A 1 85 ? -7.471 -20.641 1.855 1.00 51.12 85 THR A C 1
ATOM 727 O O . THR A 1 85 ? -8.440 -21.188 1.334 1.00 51.12 85 THR A O 1
ATOM 730 N N . SER A 1 86 ? -7.396 -19.307 1.876 1.00 51.62 86 SER A N 1
ATOM 731 C CA . SER A 1 86 ? -7.905 -18.656 0.669 1.00 51.62 86 SER A CA 1
ATOM 732 C C . SER A 1 86 ? -6.882 -18.993 -0.403 1.00 51.62 86 SER A C 1
ATOM 734 O O . SER A 1 86 ? -5.760 -18.484 -0.341 1.00 51.62 86 SER A O 1
ATOM 736 N N . ASP A 1 87 ? -7.231 -19.875 -1.342 1.00 57.78 87 ASP A N 1
ATOM 737 C CA . ASP A 1 87 ? -6.541 -19.894 -2.630 1.00 57.78 87 ASP A CA 1
ATOM 738 C C . ASP A 1 87 ? -6.358 -18.428 -3.027 1.00 57.78 87 ASP A C 1
ATOM 740 O O . ASP A 1 87 ? -7.308 -17.646 -2.923 1.00 57.78 87 ASP A O 1
ATOM 744 N N . TYR A 1 88 ? -5.127 -18.014 -3.326 1.00 61.81 88 TYR A N 1
ATOM 745 C CA . TYR A 1 88 ? -4.820 -16.624 -3.649 1.00 61.81 88 TYR A CA 1
ATOM 746 C C . TYR A 1 88 ? -5.507 -16.278 -4.974 1.00 61.81 88 TYR A C 1
ATOM 748 O O . TYR A 1 88 ? -4.921 -16.349 -6.051 1.00 61.81 88 TYR A O 1
ATOM 756 N N . VAL A 1 89 ? -6.803 -15.976 -4.906 1.00 67.88 89 VAL A N 1
ATOM 757 C CA . VAL A 1 89 ? -7.614 -15.627 -6.059 1.00 67.88 89 VAL A CA 1
ATOM 758 C C . VAL A 1 89 ? -7.342 -14.163 -6.335 1.00 67.88 89 VAL A C 1
ATOM 760 O O . VAL A 1 89 ? -7.857 -13.266 -5.665 1.00 67.88 89 VAL A O 1
ATOM 763 N N . LEU A 1 90 ? -6.497 -13.926 -7.332 1.00 71.44 90 LEU A N 1
ATOM 764 C CA . LEU A 1 90 ? -6.348 -12.606 -7.915 1.00 71.44 90 LEU A CA 1
ATOM 765 C C . LEU A 1 90 ? -7.710 -12.168 -8.473 1.00 71.44 90 LEU A C 1
ATOM 767 O O . LEU A 1 90 ? -8.343 -12.929 -9.214 1.00 71.44 90 LEU A O 1
ATOM 771 N N . PRO A 1 91 ? -8.192 -10.962 -8.135 1.00 75.69 91 PRO A N 1
ATOM 772 C CA . PRO A 1 91 ? -9.398 -10.446 -8.757 1.00 75.69 91 PRO A CA 1
ATOM 773 C C . PRO A 1 91 ? -9.159 -10.299 -10.268 1.00 75.69 91 PRO A C 1
ATOM 775 O O . PRO A 1 91 ? -8.035 -10.074 -10.709 1.00 75.69 91 PRO A O 1
ATOM 778 N N . GLY A 1 92 ? -10.210 -10.406 -11.086 1.00 74.19 92 GLY A N 1
ATOM 779 C CA . GLY A 1 92 ? -10.077 -10.366 -12.554 1.00 74.19 92 GLY A CA 1
ATOM 780 C C . GLY A 1 92 ? -9.470 -9.069 -13.118 1.00 74.19 92 GLY A C 1
ATOM 781 O O . GLY A 1 92 ? -9.124 -9.015 -14.292 1.00 74.19 92 GLY A O 1
ATOM 782 N N . ASN A 1 93 ? -9.334 -8.032 -12.289 1.00 80.94 93 ASN A N 1
ATOM 783 C CA . ASN A 1 93 ? -8.687 -6.754 -12.579 1.00 80.94 93 ASN A CA 1
ATOM 784 C C . ASN A 1 93 ? -7.357 -6.562 -11.822 1.00 80.94 93 ASN A C 1
ATOM 786 O O . ASN A 1 93 ? -6.962 -5.421 -11.575 1.00 80.94 93 ASN A O 1
ATOM 790 N N . ALA A 1 94 ? -6.699 -7.641 -11.396 1.00 81.00 94 ALA A N 1
ATOM 791 C CA . ALA A 1 94 ? -5.430 -7.550 -10.691 1.00 81.00 94 ALA A CA 1
ATOM 792 C C . ALA A 1 94 ? -4.372 -6.825 -11.533 1.00 81.00 94 ALA A C 1
ATOM 794 O O . ALA A 1 94 ? -4.147 -7.153 -12.697 1.00 81.00 94 ALA A O 1
ATOM 795 N N . ASN A 1 95 ? -3.714 -5.845 -10.917 1.00 83.69 95 ASN A N 1
ATOM 796 C CA . ASN A 1 95 ? -2.532 -5.206 -11.484 1.00 83.69 95 ASN A CA 1
ATOM 797 C C . ASN A 1 95 ? -1.281 -6.034 -11.143 1.00 83.69 95 ASN A C 1
ATOM 799 O O . ASN A 1 95 ? -1.257 -6.722 -10.123 1.00 83.69 95 ASN A O 1
ATOM 803 N N . TYR A 1 96 ? -0.228 -5.911 -11.948 1.00 87.19 96 TYR A N 1
ATOM 804 C CA . TYR A 1 96 ? 1.085 -6.509 -11.710 1.00 87.19 96 TYR A CA 1
ATOM 805 C C . TYR A 1 96 ? 1.594 -6.264 -10.284 1.00 87.19 96 TYR A C 1
ATOM 807 O O . TYR A 1 96 ? 2.005 -7.206 -9.615 1.00 87.19 96 TYR A O 1
ATOM 815 N N . ASP A 1 97 ? 1.455 -5.042 -9.761 1.00 88.25 97 ASP A N 1
ATOM 816 C CA . ASP A 1 97 ? 1.883 -4.732 -8.392 1.00 88.25 97 ASP A CA 1
ATOM 817 C C . ASP A 1 97 ? 1.160 -5.599 -7.347 1.00 88.25 97 ASP A C 1
ATOM 819 O O . ASP A 1 97 ? 1.765 -6.017 -6.366 1.00 88.25 97 ASP A O 1
ATOM 823 N N . MET A 1 98 ? -0.124 -5.915 -7.553 1.00 87.19 98 MET A N 1
ATOM 824 C CA . MET A 1 98 ? -0.869 -6.793 -6.642 1.00 87.19 98 MET A CA 1
ATOM 825 C C . MET A 1 98 ? -0.322 -8.220 -6.669 1.00 87.19 98 MET A C 1
ATOM 827 O O . MET A 1 98 ? -0.233 -8.851 -5.619 1.00 87.19 98 MET A O 1
ATOM 831 N N . VAL A 1 99 ? 0.056 -8.712 -7.852 1.00 87.12 99 VAL A N 1
ATOM 832 C CA . VAL A 1 99 ? 0.679 -10.032 -8.024 1.00 87.12 99 VAL A CA 1
ATOM 833 C C . VAL A 1 99 ? 2.027 -10.069 -7.310 1.00 87.12 99 VAL A C 1
ATOM 835 O O . VAL A 1 99 ? 2.272 -10.967 -6.508 1.00 87.12 99 VAL A O 1
ATOM 838 N N . LEU A 1 100 ? 2.851 -9.044 -7.522 1.00 88.88 100 LEU A N 1
ATOM 839 C CA . LEU A 1 100 ? 4.169 -8.929 -6.908 1.00 88.88 100 LEU A CA 1
ATOM 840 C C . LEU A 1 100 ? 4.083 -8.890 -5.376 1.00 88.88 100 LEU A C 1
ATOM 842 O O . LEU A 1 100 ? 4.796 -9.613 -4.682 1.00 88.88 100 LEU A O 1
ATOM 846 N N . TRP A 1 101 ? 3.157 -8.097 -4.829 1.00 88.06 101 TRP A N 1
ATOM 847 C CA . TRP A 1 101 ? 2.913 -8.044 -3.386 1.00 88.06 101 TRP A CA 1
ATOM 848 C C . TRP A 1 101 ? 2.481 -9.393 -2.810 1.00 88.06 101 TRP A C 1
ATOM 850 O O . TRP A 1 101 ? 2.888 -9.745 -1.703 1.00 88.06 101 TRP A O 1
ATOM 860 N N . GLN A 1 102 ? 1.679 -10.162 -3.544 1.00 84.94 102 GLN A N 1
ATOM 861 C CA . GLN A 1 102 ? 1.282 -11.500 -3.112 1.00 84.94 102 GLN A CA 1
ATOM 862 C C . GLN A 1 102 ? 2.456 -12.480 -3.102 1.00 84.94 102 GLN A C 1
ATOM 864 O O . GLN A 1 102 ? 2.583 -13.244 -2.147 1.00 84.94 102 GLN A O 1
ATOM 869 N N . GLN A 1 103 ? 3.332 -12.437 -4.107 1.00 86.56 103 GLN A N 1
ATOM 870 C CA . GLN A 1 103 ? 4.536 -13.274 -4.145 1.00 86.56 103 GLN A CA 1
ATOM 871 C C . GLN A 1 103 ? 5.444 -12.993 -2.942 1.00 86.56 103 GLN A C 1
ATOM 873 O O . GLN A 1 103 ? 5.836 -13.925 -2.238 1.00 86.56 103 GLN A O 1
ATOM 878 N N . ILE A 1 104 ? 5.650 -11.713 -2.611 1.00 87.50 104 ILE A N 1
ATOM 879 C CA . ILE A 1 104 ? 6.401 -11.291 -1.419 1.00 87.50 104 ILE A CA 1
ATOM 880 C C . ILE A 1 104 ? 5.784 -11.870 -0.137 1.00 87.50 104 ILE A C 1
ATOM 882 O O . ILE A 1 104 ? 6.509 -12.385 0.714 1.00 87.50 104 ILE A O 1
ATOM 886 N N . LEU A 1 105 ? 4.455 -11.812 0.012 1.00 85.25 105 LEU A N 1
ATOM 887 C CA . LEU A 1 105 ? 3.757 -12.369 1.180 1.00 85.25 105 LEU A CA 1
ATOM 888 C C . LEU A 1 105 ? 3.860 -13.897 1.257 1.00 85.25 105 LEU A C 1
ATOM 890 O O . LEU A 1 105 ? 3.956 -14.446 2.354 1.00 85.25 105 LEU A O 1
ATOM 894 N N . ALA A 1 106 ? 3.868 -14.577 0.110 1.00 84.44 106 ALA A N 1
ATOM 895 C CA . ALA A 1 106 ? 4.076 -16.019 0.017 1.00 84.44 106 ALA A CA 1
ATOM 896 C C . ALA A 1 106 ? 5.542 -16.437 0.260 1.00 84.44 106 ALA A C 1
ATOM 898 O O . ALA A 1 106 ? 5.818 -17.625 0.425 1.00 84.44 106 ALA A O 1
ATOM 899 N N . GLY A 1 107 ? 6.474 -15.479 0.309 1.00 84.50 107 GLY A N 1
ATOM 900 C CA . GLY A 1 107 ? 7.906 -15.728 0.461 1.00 84.50 107 GLY A CA 1
ATOM 901 C C . GLY A 1 107 ? 8.624 -16.084 -0.844 1.00 84.50 107 GLY A C 1
ATOM 902 O O . GLY A 1 107 ? 9.749 -16.582 -0.793 1.00 84.50 107 GLY A O 1
ATOM 903 N N . ASP A 1 108 ? 7.994 -15.844 -1.996 1.00 86.88 108 ASP A N 1
ATOM 904 C CA . ASP A 1 108 ? 8.633 -15.940 -3.307 1.00 86.88 108 ASP A CA 1
ATOM 905 C C . ASP A 1 108 ? 9.134 -14.557 -3.733 1.00 86.88 108 ASP A C 1
ATOM 907 O O . ASP A 1 108 ? 8.361 -13.634 -3.989 1.00 86.88 108 ASP A O 1
ATOM 911 N N . PHE A 1 109 ? 10.454 -14.396 -3.757 1.00 87.81 109 PHE A N 1
ATOM 912 C CA . PHE A 1 109 ? 11.101 -13.106 -3.997 1.00 87.81 109 PHE A CA 1
ATOM 913 C C . PHE A 1 109 ? 11.785 -13.026 -5.356 1.00 87.81 109 PHE A C 1
ATOM 915 O O . PHE A 1 109 ? 12.350 -11.982 -5.670 1.00 87.81 109 PHE A O 1
ATOM 922 N N . ILE A 1 110 ? 11.788 -14.108 -6.141 1.00 88.44 110 ILE A N 1
ATOM 923 C CA . ILE A 1 110 ? 12.584 -14.172 -7.372 1.00 88.44 110 ILE A CA 1
ATOM 924 C C . ILE A 1 110 ? 12.149 -13.064 -8.334 1.00 88.44 110 ILE A C 1
ATOM 926 O O . ILE A 1 110 ? 12.984 -12.270 -8.763 1.00 88.44 110 ILE A O 1
ATOM 930 N N . ASP A 1 111 ? 10.846 -12.939 -8.576 1.00 89.06 111 ASP A N 1
ATOM 931 C CA . ASP A 1 111 ? 10.309 -11.926 -9.488 1.00 89.06 111 ASP A CA 1
ATOM 932 C C . ASP A 1 111 ? 10.528 -10.502 -8.960 1.00 89.06 111 ASP A C 1
ATOM 934 O O . ASP A 1 111 ? 10.813 -9.596 -9.736 1.00 89.06 111 ASP A O 1
ATOM 938 N N . TYR A 1 112 ? 10.501 -10.310 -7.636 1.00 90.81 112 TYR A N 1
ATOM 939 C CA . TYR A 1 112 ? 10.806 -9.023 -7.004 1.00 90.81 112 TYR A CA 1
ATOM 940 C C . TYR A 1 112 ? 12.273 -8.613 -7.156 1.00 90.81 112 TYR A C 1
ATOM 942 O O . TYR A 1 112 ? 12.569 -7.441 -7.371 1.00 90.81 112 TYR A O 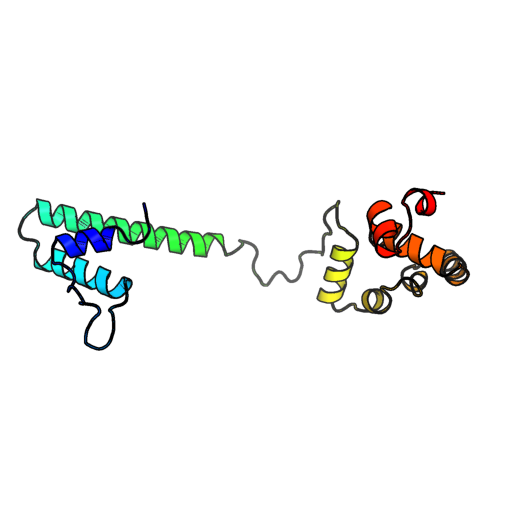1
ATOM 950 N N . ILE A 1 113 ? 13.204 -9.564 -7.063 1.00 91.31 113 ILE A N 1
ATOM 951 C CA . ILE A 1 113 ? 14.639 -9.294 -7.227 1.00 91.31 113 ILE A CA 1
ATOM 952 C C . ILE A 1 113 ? 14.949 -8.843 -8.660 1.00 91.31 113 ILE A C 1
ATOM 954 O O . ILE A 1 113 ? 15.817 -7.997 -8.856 1.00 91.31 113 ILE A O 1
ATOM 958 N N . PHE A 1 114 ? 14.240 -9.390 -9.649 1.00 91.25 114 PHE A N 1
ATOM 959 C CA . PHE A 1 114 ? 14.429 -9.074 -11.067 1.00 91.25 114 PHE A CA 1
ATOM 960 C C . PHE A 1 114 ? 13.446 -8.026 -11.602 1.00 91.25 114 PHE A C 1
ATOM 962 O O . PHE A 1 114 ? 13.337 -7.851 -12.818 1.00 91.25 114 PHE A O 1
ATOM 969 N N . ASP A 1 115 ? 12.750 -7.308 -10.719 1.00 90.50 115 ASP A N 1
ATOM 970 C CA . ASP A 1 115 ? 11.731 -6.319 -11.066 1.00 90.50 115 ASP A CA 1
ATOM 971 C C . ASP A 1 115 ? 12.340 -4.988 -11.552 1.00 90.50 115 ASP A C 1
ATOM 973 O O . ASP A 1 115 ? 12.086 -3.909 -11.017 1.00 90.50 115 ASP A O 1
ATOM 977 N N . GLU A 1 116 ? 13.167 -5.069 -12.593 1.00 90.94 116 GLU A N 1
ATOM 978 C CA . GLU A 1 116 ? 13.866 -3.951 -13.215 1.00 90.94 116 GLU A CA 1
ATOM 979 C C . GLU A 1 116 ? 13.870 -4.087 -14.751 1.00 90.94 116 GLU A C 1
ATOM 981 O O . GLU A 1 116 ? 13.846 -5.201 -15.289 1.00 90.94 116 GLU A O 1
ATOM 986 N N . PRO A 1 117 ? 13.967 -2.970 -15.502 1.00 91.62 117 PRO A N 1
ATOM 987 C CA . PRO A 1 117 ? 13.928 -2.999 -16.965 1.00 91.62 117 PRO A CA 1
ATOM 988 C C . PRO A 1 117 ? 14.984 -3.896 -17.622 1.00 91.62 117 PRO A C 1
ATOM 990 O O . PRO A 1 117 ? 14.707 -4.535 -18.639 1.00 91.62 117 PRO A O 1
ATOM 993 N N . ASP A 1 118 ? 16.193 -3.954 -17.067 1.00 91.06 118 ASP A N 1
ATOM 994 C CA . ASP A 1 118 ? 17.301 -4.705 -17.664 1.00 91.06 118 ASP A CA 1
ATOM 995 C C . ASP A 1 118 ? 17.134 -6.222 -17.516 1.00 91.06 118 ASP A C 1
ATOM 997 O O . ASP A 1 118 ? 17.521 -6.991 -18.410 1.00 91.06 118 ASP A O 1
ATOM 1001 N N . TYR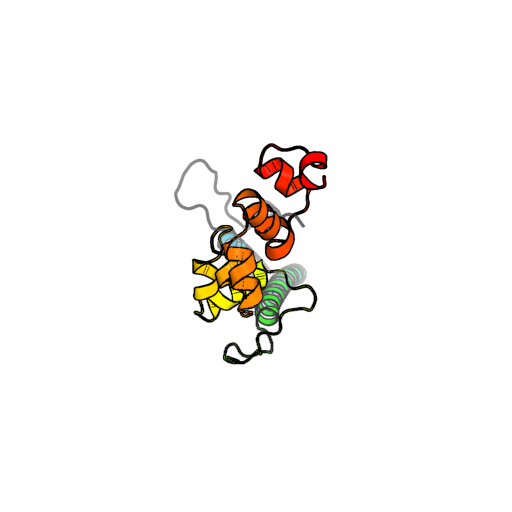 A 1 119 ? 16.469 -6.641 -16.438 1.00 92.06 119 TYR A N 1
ATOM 1002 C CA . TYR A 1 119 ? 16.216 -8.036 -16.089 1.00 92.06 119 TYR A CA 1
ATOM 1003 C C . TYR A 1 119 ? 14.832 -8.534 -16.518 1.00 92.06 119 TYR A C 1
ATOM 1005 O O . TYR A 1 119 ? 14.471 -9.663 -16.216 1.00 92.06 119 TYR A O 1
ATOM 1013 N N . ILE A 1 120 ? 14.098 -7.775 -17.340 1.00 91.44 120 ILE A N 1
ATOM 1014 C CA . ILE A 1 120 ? 12.767 -8.167 -17.845 1.00 91.44 120 ILE A CA 1
ATOM 1015 C C . ILE A 1 120 ? 12.723 -9.551 -18.523 1.00 91.44 120 ILE A C 1
ATOM 1017 O O . ILE A 1 120 ? 11.677 -10.187 -18.597 1.00 91.44 120 ILE A O 1
ATOM 1021 N N . HIS A 1 121 ? 13.858 -10.027 -19.034 1.00 91.44 121 HIS A N 1
ATOM 1022 C CA . HIS A 1 121 ? 13.994 -11.342 -19.653 1.00 91.44 121 HIS A CA 1
ATOM 1023 C C . HIS A 1 121 ? 13.926 -12.507 -18.652 1.00 91.44 121 HIS A C 1
ATOM 1025 O O . HIS A 1 121 ? 13.600 -13.616 -19.069 1.00 91.44 121 HIS A O 1
ATOM 1031 N N . GLU A 1 122 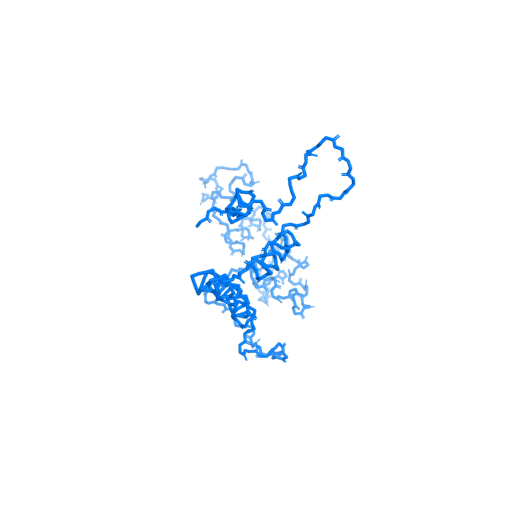? 14.204 -12.260 -17.369 1.00 90.00 122 GLU A N 1
ATOM 1032 C CA . GLU A 1 122 ? 14.075 -13.231 -16.273 1.00 90.00 122 GLU A CA 1
ATOM 1033 C C . GLU A 1 122 ? 12.609 -13.396 -15.835 1.00 90.00 122 GLU A C 1
ATOM 1035 O O . GLU A 1 122 ? 12.213 -14.462 -15.376 1.00 90.00 122 GLU A O 1
ATOM 1040 N N . LEU A 1 123 ? 11.763 -12.384 -16.077 1.00 88.44 123 LEU A N 1
ATOM 1041 C CA . LEU A 1 123 ? 10.327 -12.405 -15.751 1.00 88.44 123 LEU A CA 1
ATOM 1042 C C . LEU A 1 123 ? 9.489 -13.242 -16.737 1.00 88.44 123 LEU A C 1
ATOM 1044 O O . LEU A 1 123 ? 8.266 -13.334 -16.620 1.00 88.44 123 LEU A O 1
ATOM 1048 N N . VAL A 1 124 ? 10.118 -13.833 -17.759 1.00 88.88 124 VAL A N 1
ATOM 1049 C CA . VAL A 1 124 ? 9.432 -14.559 -18.831 1.00 88.88 124 VAL A CA 1
ATOM 1050 C C . VAL A 1 124 ? 9.880 -16.013 -18.872 1.00 88.88 124 VAL A C 1
ATOM 1052 O O . VAL A 1 124 ? 11.042 -16.325 -19.097 1.00 88.88 124 VAL A O 1
ATOM 1055 N N . ARG A 1 125 ? 8.916 -16.935 -18.769 1.00 88.12 125 ARG A N 1
ATOM 1056 C CA . ARG A 1 125 ? 9.179 -18.385 -18.833 1.00 88.12 125 ARG A CA 1
ATOM 1057 C C . ARG A 1 125 ? 9.571 -18.885 -20.234 1.00 88.12 125 ARG A C 1
ATOM 1059 O O . ARG A 1 125 ? 10.207 -19.927 -20.359 1.00 88.12 125 ARG A O 1
ATOM 1066 N N . SER A 1 126 ? 9.155 -18.196 -21.297 1.00 93.12 126 SER A N 1
ATOM 1067 C CA . SER A 1 126 ? 9.441 -18.611 -22.677 1.00 93.12 126 SER A CA 1
ATOM 1068 C C . SER A 1 126 ? 10.887 -18.306 -23.069 1.00 93.12 126 SER A C 1
ATOM 1070 O O . SER A 1 126 ? 11.317 -17.152 -23.046 1.00 93.12 126 SER A O 1
ATOM 1072 N N . GLN A 1 127 ? 11.614 -19.339 -23.495 1.00 92.19 127 GLN A N 1
ATOM 1073 C CA . GLN A 1 127 ? 13.029 -19.233 -23.848 1.00 92.19 127 GLN A CA 1
ATOM 1074 C C . GLN A 1 127 ? 13.276 -18.341 -25.074 1.00 92.19 127 GLN A C 1
ATOM 1076 O O . GLN A 1 127 ? 14.223 -17.554 -25.079 1.00 92.19 127 GLN A O 1
ATOM 1081 N N . ASP A 1 128 ? 12.395 -18.393 -26.075 1.00 93.56 128 ASP A N 1
ATOM 1082 C CA . ASP A 1 128 ? 12.504 -17.552 -27.272 1.00 93.56 128 ASP A CA 1
ATOM 1083 C C . ASP A 1 128 ? 12.322 -16.067 -26.927 1.00 93.56 128 ASP A C 1
ATOM 1085 O O . ASP A 1 128 ? 13.093 -15.214 -27.371 1.00 93.56 128 ASP A O 1
ATOM 1089 N N . LEU A 1 129 ? 11.336 -15.756 -26.076 1.00 90.81 129 LEU A N 1
ATOM 1090 C CA . LEU A 1 129 ? 11.095 -14.388 -25.611 1.00 90.81 129 LEU A CA 1
ATOM 1091 C C . LEU A 1 129 ? 12.252 -13.881 -24.750 1.00 90.81 129 LEU A C 1
ATOM 1093 O O . LEU A 1 129 ? 12.662 -12.735 -24.917 1.00 90.81 129 LEU A O 1
ATOM 1097 N N . CYS A 1 130 ? 12.818 -14.730 -23.890 1.00 92.75 130 CYS A N 1
ATOM 1098 C CA . CYS A 1 130 ? 13.986 -14.389 -23.084 1.00 92.75 130 CYS A CA 1
ATOM 1099 C C . CYS A 1 130 ? 15.162 -13.935 -23.969 1.00 92.75 130 CYS A C 1
ATOM 1101 O O . CYS A 1 130 ? 15.741 -12.873 -23.740 1.00 92.75 130 CYS A O 1
ATOM 1103 N N . LEU A 1 131 ? 15.469 -14.676 -25.042 1.00 94.06 131 LEU A N 1
ATOM 1104 C CA . LEU A 1 131 ? 16.537 -14.323 -25.986 1.00 94.06 131 LEU A CA 1
ATOM 1105 C C . LEU A 1 131 ? 16.261 -13.011 -26.730 1.00 94.06 131 LEU A C 1
ATOM 1107 O O . LEU A 1 131 ? 17.169 -12.192 -26.894 1.00 94.06 131 LEU A O 1
ATOM 1111 N N . ILE A 1 132 ? 15.018 -12.792 -27.164 1.00 93.31 132 ILE A N 1
ATOM 1112 C CA . ILE A 1 132 ? 14.612 -11.547 -27.829 1.00 93.31 132 ILE A CA 1
ATOM 1113 C C . ILE A 1 132 ? 14.784 -10.364 -26.872 1.00 93.31 132 ILE A C 1
ATOM 1115 O O . ILE A 1 132 ? 15.476 -9.403 -27.207 1.00 93.31 132 ILE A O 1
ATOM 1119 N N . LEU A 1 133 ? 14.217 -10.458 -25.667 1.00 92.88 133 LEU A N 1
ATOM 1120 C CA . LEU A 1 133 ? 14.275 -9.409 -24.648 1.00 92.88 133 LEU A CA 1
ATOM 1121 C C . LEU A 1 133 ? 15.709 -9.114 -24.214 1.00 92.88 133 LEU A C 1
ATOM 1123 O O . LEU A 1 133 ? 16.067 -7.955 -24.019 1.00 92.88 133 LEU A O 1
ATOM 1127 N N . LYS A 1 134 ? 16.564 -10.134 -24.121 1.00 92.44 134 LYS A N 1
ATOM 1128 C CA . LYS A 1 134 ? 17.975 -9.960 -23.770 1.00 92.44 134 LYS A CA 1
ATOM 1129 C C . LYS A 1 134 ? 18.731 -9.128 -24.810 1.00 92.44 134 LYS A C 1
ATOM 1131 O O . LYS A 1 134 ? 19.501 -8.250 -24.421 1.00 92.44 134 LYS A O 1
ATOM 1136 N N . ASN A 1 135 ? 18.451 -9.352 -26.096 1.00 93.88 135 ASN A N 1
ATOM 1137 C CA . ASN A 1 135 ? 19.102 -8.687 -27.231 1.00 93.88 135 ASN A CA 1
ATOM 1138 C C . ASN A 1 135 ? 18.529 -7.296 -27.576 1.00 93.88 135 ASN A C 1
ATOM 1140 O O . ASN A 1 135 ? 19.092 -6.598 -28.422 1.00 93.88 135 ASN A O 1
ATOM 1144 N N . MET A 1 136 ? 17.420 -6.878 -26.959 1.00 93.94 136 MET A N 1
ATOM 1145 C CA . MET A 1 136 ? 16.833 -5.552 -27.185 1.00 93.94 136 MET A CA 1
ATOM 1146 C C . MET A 1 136 ? 17.723 -4.417 -26.665 1.00 93.94 136 MET A C 1
ATOM 1148 O O . MET A 1 136 ? 18.493 -4.579 -25.717 1.00 93.94 136 MET A O 1
ATOM 1152 N N . LYS A 1 137 ? 17.581 -3.227 -27.262 1.00 93.69 137 LYS A N 1
ATOM 1153 C CA . LYS A 1 137 ? 18.255 -2.015 -26.772 1.00 93.69 137 LYS A CA 1
ATOM 1154 C C . LYS A 1 137 ? 17.634 -1.565 -25.447 1.00 93.69 137 LYS A C 1
ATOM 1156 O O . LYS A 1 137 ? 16.424 -1.664 -25.269 1.00 93.69 137 LYS A O 1
ATOM 1161 N N . GLU A 1 138 ? 18.443 -0.977 -24.572 1.00 91.31 138 GLU A N 1
ATOM 1162 C CA . GLU A 1 138 ? 18.045 -0.529 -23.226 1.00 91.31 138 GLU A CA 1
ATOM 1163 C C . GLU A 1 138 ? 16.780 0.349 -23.218 1.00 91.31 138 GLU A C 1
ATOM 1165 O O . GLU A 1 138 ? 15.817 0.050 -22.518 1.00 91.31 138 GLU A O 1
ATOM 1170 N N . HIS A 1 139 ? 16.705 1.362 -24.089 1.00 88.75 139 HIS A N 1
ATOM 1171 C CA . HIS A 1 139 ? 15.519 2.227 -24.177 1.00 88.75 139 HIS A CA 1
ATOM 1172 C C . HIS A 1 139 ? 14.234 1.472 -24.557 1.00 88.75 139 HIS A C 1
ATOM 1174 O O . HIS A 1 139 ? 13.144 1.873 -24.157 1.00 88.75 139 HIS A O 1
ATOM 1180 N N . GLN A 1 140 ? 14.347 0.390 -25.334 1.00 90.12 140 GLN A N 1
ATOM 1181 C CA . GLN A 1 140 ? 13.200 -0.433 -25.714 1.00 90.12 140 GLN A CA 1
ATOM 1182 C C . GLN A 1 140 ? 12.766 -1.320 -24.548 1.00 90.12 140 GLN A C 1
ATOM 1184 O O . GLN A 1 140 ? 11.568 -1.491 -24.342 1.00 90.12 140 GLN A O 1
ATOM 1189 N N . LYS A 1 141 ? 13.721 -1.836 -23.760 1.00 92.94 141 LYS A N 1
ATOM 1190 C CA . LYS A 1 141 ? 13.431 -2.585 -22.528 1.00 92.94 141 LYS A CA 1
ATOM 1191 C C . LYS A 1 141 ? 12.719 -1.708 -21.505 1.00 92.94 141 LYS A C 1
ATOM 1193 O O . LYS A 1 141 ? 11.689 -2.111 -20.980 1.00 92.94 141 LYS A O 1
ATOM 1198 N N . GLN A 1 142 ? 13.205 -0.483 -21.295 1.00 92.19 142 GLN A N 1
ATOM 1199 C CA . GLN A 1 142 ? 12.566 0.497 -20.412 1.00 92.19 142 GLN A CA 1
ATOM 1200 C C . GLN A 1 142 ? 11.135 0.810 -20.846 1.00 92.19 142 GLN A C 1
ATOM 1202 O O . GLN A 1 142 ? 10.226 0.782 -20.021 1.00 92.19 142 GLN A O 1
ATOM 1207 N N . LEU A 1 143 ? 10.919 1.078 -22.138 1.00 91.56 143 LEU A N 1
ATOM 1208 C CA . LEU A 1 143 ? 9.578 1.323 -22.663 1.00 91.56 143 LEU A CA 1
ATOM 1209 C C . LEU A 1 143 ? 8.652 0.125 -22.408 1.00 91.56 143 LEU A C 1
ATOM 1211 O O . LEU A 1 143 ? 7.554 0.303 -21.886 1.00 91.56 143 LEU A O 1
ATOM 1215 N N . LEU A 1 144 ? 9.108 -1.085 -22.750 1.00 91.94 144 LEU A N 1
ATOM 1216 C CA . LEU A 1 144 ? 8.333 -2.312 -22.577 1.00 91.94 144 LEU A CA 1
ATOM 1217 C C . LEU A 1 144 ? 7.991 -2.547 -21.102 1.00 91.94 144 LEU A C 1
ATOM 1219 O O . LEU A 1 144 ? 6.840 -2.807 -20.774 1.00 91.94 144 LEU A O 1
ATOM 1223 N N . TYR A 1 145 ? 8.971 -2.405 -20.213 1.00 92.81 145 TYR A N 1
ATOM 1224 C CA . TYR A 1 145 ? 8.800 -2.615 -18.783 1.00 92.81 145 TYR A CA 1
ATOM 1225 C C . TYR A 1 145 ? 7.733 -1.684 -18.195 1.00 92.81 145 TYR A C 1
ATOM 1227 O O . TYR A 1 145 ? 6.747 -2.143 -17.625 1.00 92.81 145 TYR A O 1
ATOM 1235 N N . TYR A 1 146 ? 7.865 -0.371 -18.385 1.00 92.25 146 TYR A N 1
ATOM 1236 C CA . TYR A 1 146 ? 6.931 0.565 -17.762 1.00 92.25 146 TYR A CA 1
ATOM 1237 C C . TYR A 1 146 ? 5.537 0.518 -18.392 1.00 92.25 146 TYR A C 1
ATOM 1239 O O . TYR A 1 146 ? 4.541 0.554 -17.676 1.00 92.25 146 TYR A O 1
ATOM 1247 N N . VAL A 1 147 ? 5.440 0.419 -19.719 1.00 90.50 147 VAL A N 1
ATOM 1248 C CA . VAL A 1 147 ? 4.139 0.474 -20.402 1.00 90.50 147 VAL A CA 1
ATOM 1249 C C . VAL A 1 147 ? 3.405 -0.866 -20.339 1.00 90.50 147 VAL A C 1
ATOM 1251 O O . VAL A 1 147 ? 2.196 -0.875 -20.136 1.00 90.50 147 VAL A O 1
ATOM 1254 N N . ILE A 1 148 ? 4.105 -1.995 -20.502 1.00 88.81 148 ILE A N 1
ATOM 1255 C CA . ILE A 1 148 ? 3.476 -3.325 -20.571 1.00 88.81 148 ILE A CA 1
ATOM 1256 C C . ILE A 1 148 ? 3.437 -4.007 -19.205 1.00 88.81 148 ILE A C 1
ATOM 1258 O O . ILE A 1 148 ? 2.383 -4.499 -18.818 1.00 88.81 148 ILE A O 1
ATOM 1262 N N . VAL A 1 149 ? 4.554 -4.041 -18.470 1.00 88.94 149 VAL A N 1
ATOM 1263 C CA . VAL A 1 149 ? 4.619 -4.756 -17.180 1.00 88.94 149 VAL A CA 1
ATOM 1264 C C . VAL A 1 149 ? 3.961 -3.923 -16.080 1.00 88.94 149 VAL A C 1
ATOM 1266 O O . VAL A 1 149 ? 3.024 -4.379 -15.433 1.00 88.94 149 VAL A O 1
ATOM 1269 N N . ARG A 1 150 ? 4.373 -2.659 -15.922 1.00 89.44 150 ARG A N 1
ATOM 1270 C CA . ARG A 1 150 ? 3.811 -1.744 -14.907 1.00 89.44 150 ARG A CA 1
ATOM 1271 C C . ARG A 1 150 ? 2.502 -1.068 -15.318 1.00 89.44 150 ARG A C 1
ATOM 1273 O O . ARG A 1 150 ? 1.913 -0.357 -14.509 1.00 89.44 150 ARG A O 1
ATOM 1280 N N . SER A 1 151 ? 2.038 -1.271 -16.553 1.00 89.00 151 SER A N 1
ATOM 1281 C CA . SER A 1 151 ? 0.803 -0.666 -17.075 1.00 89.00 151 SER A CA 1
ATOM 1282 C C . SER A 1 151 ? 0.760 0.870 -16.979 1.00 89.00 151 SER A C 1
ATOM 1284 O O . SER A 1 151 ? -0.304 1.462 -16.784 1.00 89.00 151 SER A O 1
ATOM 1286 N N . TYR A 1 152 ? 1.908 1.546 -17.108 1.00 90.31 152 TYR A N 1
ATOM 1287 C CA . TYR A 1 152 ? 1.957 3.009 -17.127 1.00 90.31 152 TYR A CA 1
ATOM 1288 C C . TYR A 1 152 ? 1.341 3.550 -18.415 1.00 90.31 152 TYR A C 1
ATOM 1290 O O . TYR A 1 152 ? 1.526 3.010 -19.508 1.00 90.31 152 TYR A O 1
ATOM 1298 N N . SER A 1 153 ? 0.663 4.690 -18.305 1.00 89.88 153 SER A N 1
ATOM 1299 C CA . SER A 1 153 ? 0.256 5.440 -19.494 1.00 89.88 153 SER A CA 1
ATOM 1300 C C . SER A 1 153 ? 1.479 5.983 -20.244 1.00 89.88 153 SER A C 1
ATOM 1302 O O . SER A 1 153 ? 2.519 6.286 -19.653 1.00 89.88 153 SER A O 1
ATOM 1304 N N . THR A 1 154 ? 1.343 6.187 -21.556 1.00 88.56 154 THR A N 1
ATOM 1305 C CA . THR A 1 154 ? 2.417 6.772 -22.378 1.00 88.56 154 THR A CA 1
ATOM 1306 C C . THR A 1 154 ? 2.818 8.169 -21.901 1.00 88.56 154 THR A C 1
ATOM 1308 O O . THR A 1 154 ? 3.990 8.525 -21.993 1.00 88.56 154 THR A O 1
ATOM 1311 N N . LEU A 1 155 ? 1.873 8.926 -21.329 1.00 90.06 155 LEU A N 1
ATOM 1312 C CA . LEU A 1 155 ? 2.117 10.223 -20.693 1.00 90.06 155 LEU A CA 1
ATOM 1313 C C . LEU A 1 155 ? 3.002 10.088 -19.448 1.00 90.06 155 LEU A C 1
ATOM 1315 O O . LEU A 1 155 ? 4.018 10.768 -19.359 1.00 90.06 155 LEU A O 1
ATOM 1319 N N . GLN A 1 156 ? 2.670 9.170 -18.537 1.00 90.38 156 GLN A N 1
ATOM 1320 C CA . GLN A 1 156 ? 3.461 8.924 -17.323 1.00 90.38 156 GLN A CA 1
ATOM 1321 C C . GLN A 1 156 ? 4.891 8.481 -17.652 1.00 90.38 156 GLN A C 1
ATOM 1323 O O . GLN A 1 156 ? 5.849 8.954 -17.045 1.00 90.38 156 GLN A O 1
ATOM 1328 N N . TYR A 1 157 ? 5.060 7.604 -18.646 1.00 91.62 157 TYR A N 1
ATOM 1329 C CA . TYR A 1 157 ? 6.393 7.203 -19.098 1.00 91.62 157 TYR A CA 1
ATOM 1330 C C . TYR A 1 157 ? 7.164 8.369 -19.743 1.00 91.62 157 TYR A C 1
ATOM 1332 O O . TYR A 1 157 ? 8.371 8.511 -19.521 1.00 91.62 157 TYR A O 1
ATOM 1340 N N . ALA A 1 158 ? 6.484 9.207 -20.533 1.00 90.44 158 ALA A N 1
ATOM 1341 C CA . ALA A 1 158 ? 7.079 10.384 -21.159 1.00 90.44 158 ALA A CA 1
ATOM 1342 C C . ALA A 1 158 ? 7.593 11.377 -20.104 1.00 90.44 158 ALA A C 1
ATOM 1344 O O . ALA A 1 158 ? 8.738 11.817 -20.196 1.00 90.44 158 ALA A O 1
ATOM 1345 N N . GLU A 1 159 ? 6.790 11.653 -19.073 1.00 91.56 159 GLU A N 1
ATOM 1346 C CA . GLU A 1 159 ? 7.164 12.503 -17.938 1.00 91.56 159 GLU A CA 1
ATOM 1347 C C . GLU A 1 159 ? 8.379 11.950 -17.183 1.00 91.56 159 GLU A C 1
ATOM 1349 O O . GLU A 1 159 ? 9.333 12.690 -16.945 1.00 91.56 159 GLU A O 1
ATOM 1354 N N . LEU A 1 160 ? 8.400 10.643 -16.889 1.00 88.88 160 LEU A N 1
ATOM 1355 C CA . LEU A 1 160 ? 9.502 9.988 -16.171 1.00 88.88 160 LEU A CA 1
ATOM 1356 C C . LEU A 1 160 ? 10.839 10.089 -16.922 1.00 88.88 160 LEU A C 1
ATOM 1358 O O . LEU A 1 160 ? 11.893 10.217 -16.306 1.00 88.88 160 LEU A O 1
ATOM 1362 N N . ASN A 1 161 ? 10.798 10.072 -18.256 1.00 86.19 161 ASN A N 1
ATOM 1363 C CA . ASN A 1 161 ? 11.987 10.111 -19.111 1.00 86.19 161 ASN A CA 1
ATOM 1364 C C . ASN A 1 161 ? 12.283 11.495 -19.711 1.00 86.19 161 ASN A C 1
ATOM 1366 O O . ASN A 1 161 ? 13.177 11.608 -20.552 1.00 86.19 161 ASN A O 1
ATOM 1370 N N . GLY A 1 162 ? 11.525 12.537 -19.348 1.00 88.06 162 GLY A N 1
ATOM 1371 C CA . GLY A 1 162 ? 11.671 13.880 -19.921 1.00 88.06 162 GLY A CA 1
ATOM 1372 C C . GLY A 1 162 ? 11.432 13.942 -21.437 1.00 88.06 162 GLY A C 1
ATOM 1373 O O . GLY A 1 162 ? 12.033 14.761 -22.133 1.00 88.06 162 GLY A O 1
ATOM 1374 N N . LYS A 1 163 ? 10.592 13.051 -21.974 1.00 87.06 163 LYS A N 1
ATOM 1375 C CA . LYS A 1 163 ? 10.234 12.969 -23.398 1.00 87.06 163 LYS A CA 1
ATOM 1376 C C . LYS A 1 163 ? 8.824 13.506 -23.630 1.00 87.06 163 LYS A C 1
ATOM 1378 O O . LYS A 1 163 ? 8.043 13.693 -22.706 1.00 87.06 163 LYS A O 1
ATOM 1383 N N . THR A 1 164 ? 8.479 13.748 -24.891 1.00 85.81 164 THR A N 1
ATOM 1384 C CA . THR A 1 164 ? 7.099 14.059 -25.282 1.00 85.81 164 THR A CA 1
ATOM 1385 C C . THR A 1 164 ? 6.330 12.769 -25.562 1.00 85.81 164 THR A C 1
ATOM 1387 O O . THR A 1 164 ? 6.898 11.809 -26.078 1.00 85.81 164 THR A O 1
ATOM 1390 N N . ASP A 1 165 ? 5.024 12.749 -25.287 1.00 85.94 165 ASP A N 1
ATOM 1391 C CA . ASP A 1 165 ? 4.146 11.595 -25.565 1.00 85.94 165 ASP A CA 1
ATOM 1392 C C . ASP A 1 165 ? 4.215 11.147 -27.039 1.00 85.94 165 ASP A C 1
ATOM 1394 O O . ASP A 1 165 ? 4.234 9.954 -27.339 1.00 85.94 165 ASP A O 1
ATOM 1398 N N . ARG A 1 166 ? 4.387 12.096 -27.970 1.00 84.38 166 ARG A N 1
ATOM 1399 C CA . ARG A 1 166 ? 4.597 11.800 -29.394 1.00 84.38 166 ARG A CA 1
ATOM 1400 C C . ARG A 1 166 ? 5.859 10.973 -29.652 1.00 84.38 166 ARG A C 1
ATOM 1402 O O . ARG A 1 166 ? 5.809 10.074 -30.480 1.00 84.38 166 ARG A O 1
ATOM 1409 N N . ASN A 1 167 ? 6.954 11.255 -28.950 1.00 83.00 167 ASN A N 1
ATOM 1410 C CA . ASN A 1 167 ? 8.216 10.520 -29.088 1.00 83.00 167 ASN A CA 1
ATOM 1411 C C . ASN A 1 167 ? 8.177 9.133 -28.431 1.00 83.00 167 ASN A C 1
ATOM 1413 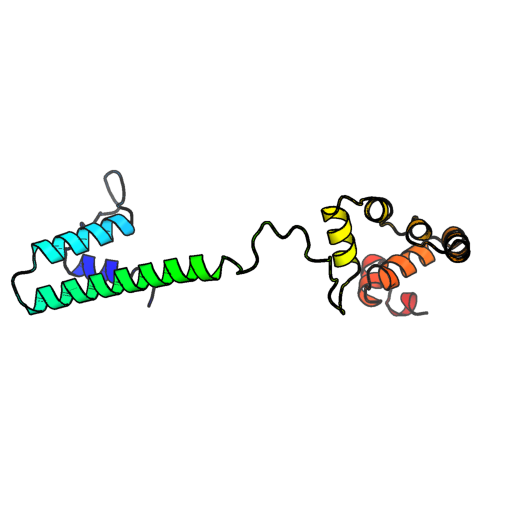O O . ASN A 1 167 ? 9.084 8.339 -28.642 1.00 83.00 167 ASN A O 1
ATOM 1417 N N . VAL A 1 168 ? 7.185 8.869 -27.578 1.00 83.94 168 VAL A N 1
ATOM 1418 C CA . VAL A 1 168 ? 6.972 7.555 -26.955 1.00 83.94 168 VAL A CA 1
ATOM 1419 C C . VAL A 1 168 ? 6.133 6.655 -27.866 1.00 83.94 168 VAL A C 1
ATOM 1421 O O . VAL A 1 168 ? 6.347 5.447 -27.894 1.00 83.94 168 VAL A O 1
ATOM 1424 N N . ARG A 1 169 ? 5.181 7.237 -28.609 1.00 80.56 169 ARG A N 1
ATOM 1425 C CA . ARG A 1 169 ? 4.293 6.508 -29.532 1.00 80.56 169 ARG A CA 1
ATOM 1426 C C . ARG A 1 169 ? 4.865 6.314 -30.938 1.00 80.56 169 ARG A C 1
ATOM 1428 O O . ARG A 1 169 ? 4.441 5.382 -31.616 1.00 80.56 169 ARG A O 1
ATOM 1435 N N . GLY A 1 170 ? 5.698 7.249 -31.397 1.00 67.56 170 GLY A N 1
ATOM 1436 C CA . GLY A 1 170 ? 6.316 7.249 -32.729 1.00 67.56 170 GLY A CA 1
ATOM 1437 C C . GLY A 1 170 ? 7.654 6.536 -32.740 1.00 67.56 170 GLY A C 1
ATOM 1438 O O . GLY A 1 170 ? 7.917 5.853 -33.752 1.00 67.56 170 GLY A O 1
#

pLDDT: mean 80.11, std 13.11, range [41.19, 94.06]

Organism: NCBI:txid408170

Sequence (170 aa):
MPKYEELKAFRKQNLIPEYNDSSSEKTMLHREARALAISRLEESARTEEEFANVISWWDKLDDNRERRERYHEIGRSEVPLEWHTSDYVLPGNANYDMVLWQQILAGDFIDYIFDEPDYIHELVRSQDLCLILKNMKEHQKQLLYYVIVRSYSTLQYAELNGKTDRNVRG